Protein AF-A0A953AIZ8-F1 (afdb_monomer_lite)

Sequence (105 aa):
MPLFRRDEPVHRRLARDGGLDLESRPETLDPRPPLLETGVHGLQRPRAWDVTTAADAEGIDAAEAAFVALPDGTLLVEEGPDSSLEPLAAAVERELRPPYRARAV

Foldseek 3Di:
DDPDPPVDDPVVVVCVVVVHDPVDDPDPPPPDDPPVVPDPPPPPDPDPDPDDWDFDDPPFPDQKWKWFQAQVRDIGTPDGDPDDPVRVVVGSCVRDHDGDIDMHD

Structure (mmCIF, N/CA/C/O backbone):
data_AF-A0A953AIZ8-F1
#
_entry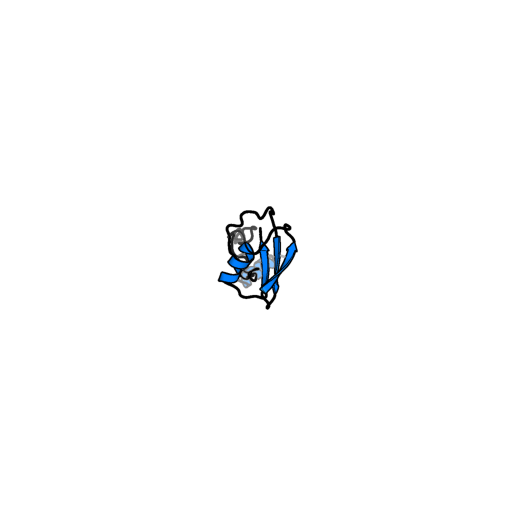.id   AF-A0A953AIZ8-F1
#
loop_
_atom_site.group_PDB
_atom_site.id
_atom_site.type_symbol
_atom_site.label_atom_id
_atom_site.label_alt_id
_atom_site.label_comp_id
_atom_site.label_asym_id
_atom_site.label_entity_id
_atom_site.label_seq_id
_atom_site.pdbx_PDB_ins_code
_atom_site.Cartn_x
_atom_site.Cartn_y
_atom_site.Cartn_z
_atom_site.occupancy
_atom_site.B_iso_or_equiv
_atom_site.auth_seq_id
_atom_site.auth_comp_id
_atom_site.auth_asym_id
_atom_site.auth_atom_id
_atom_site.pdbx_PDB_model_num
ATOM 1 N N . MET A 1 1 ? 77.995 -1.697 -50.334 1.00 39.19 1 MET A N 1
ATOM 2 C CA . MET A 1 1 ? 76.605 -2.144 -50.565 1.00 39.19 1 MET A CA 1
ATOM 3 C C . MET A 1 1 ? 75.797 -1.846 -49.317 1.00 39.19 1 MET A C 1
ATOM 5 O O . MET A 1 1 ? 76.201 -2.346 -48.272 1.00 39.19 1 MET A O 1
ATOM 9 N N . PRO A 1 2 ? 74.743 -1.014 -49.354 1.00 48.19 2 PRO A N 1
ATOM 10 C CA . PRO A 1 2 ? 73.953 -0.783 -48.158 1.00 48.19 2 PRO A CA 1
ATOM 11 C C . PRO A 1 2 ? 73.034 -1.993 -47.953 1.00 48.19 2 PRO A C 1
ATOM 13 O O . PRO A 1 2 ? 72.138 -2.262 -48.750 1.00 48.19 2 PRO A O 1
ATOM 16 N N . LEU A 1 3 ? 73.331 -2.770 -46.913 1.00 60.69 3 LEU A N 1
ATOM 17 C CA . LEU A 1 3 ? 72.465 -3.816 -46.381 1.00 60.69 3 LEU A CA 1
ATOM 18 C C . LEU A 1 3 ? 71.295 -3.128 -45.659 1.00 60.69 3 LEU A C 1
ATOM 20 O O . LEU A 1 3 ? 71.500 -2.098 -45.024 1.00 60.69 3 LEU A O 1
ATOM 24 N N . PHE A 1 4 ? 70.099 -3.714 -45.740 1.00 64.00 4 PHE A N 1
ATOM 25 C CA . PHE A 1 4 ? 68.840 -3.284 -45.099 1.00 64.00 4 PHE A CA 1
ATOM 26 C C . PHE A 1 4 ? 67.957 -2.304 -45.892 1.00 64.00 4 PHE A C 1
ATOM 28 O O . PHE A 1 4 ? 67.594 -1.230 -45.415 1.00 64.00 4 PHE A O 1
ATOM 35 N N . ARG A 1 5 ? 67.473 -2.747 -47.060 1.00 60.16 5 ARG A N 1
ATOM 36 C CA . ARG A 1 5 ? 66.169 -2.292 -47.568 1.00 60.16 5 ARG A CA 1
ATOM 37 C C . ARG A 1 5 ? 65.080 -2.990 -46.746 1.00 60.16 5 ARG A C 1
ATOM 39 O O . ARG A 1 5 ? 64.853 -4.186 -46.896 1.00 60.16 5 ARG A O 1
ATOM 46 N N . ARG A 1 6 ? 64.474 -2.282 -45.791 1.00 64.38 6 ARG A N 1
ATOM 47 C CA . ARG A 1 6 ? 63.240 -2.733 -45.130 1.00 64.38 6 ARG A CA 1
ATOM 48 C C . ARG A 1 6 ? 62.087 -2.204 -45.968 1.00 64.38 6 ARG A C 1
ATOM 50 O O . ARG A 1 6 ? 61.652 -1.082 -45.747 1.00 64.38 6 ARG A O 1
ATOM 57 N N . ASP A 1 7 ? 61.655 -2.985 -46.951 1.00 69.88 7 ASP A N 1
ATOM 58 C CA . ASP A 1 7 ? 60.667 -2.512 -47.928 1.00 69.88 7 ASP A CA 1
ATOM 59 C C . ASP A 1 7 ? 59.256 -2.343 -47.336 1.00 69.88 7 ASP A C 1
ATOM 61 O O . ASP A 1 7 ? 58.434 -1.647 -47.921 1.00 69.88 7 ASP A O 1
ATOM 65 N N . GLU A 1 8 ? 58.977 -2.860 -46.133 1.00 76.06 8 GLU A N 1
ATOM 66 C CA . GLU A 1 8 ? 57.725 -2.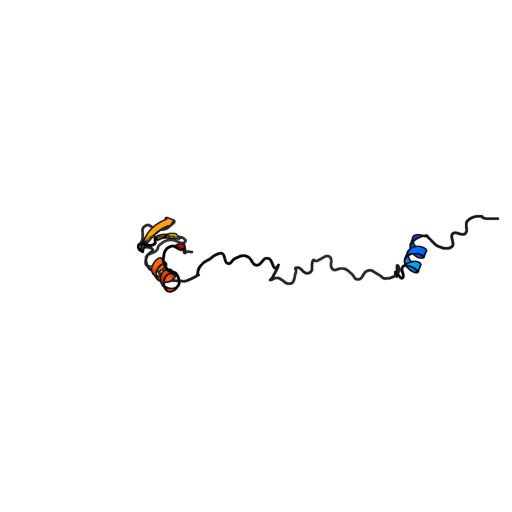566 -45.433 1.00 76.06 8 GLU A CA 1
ATOM 67 C C . GLU A 1 8 ? 57.816 -2.834 -43.915 1.00 76.06 8 GLU A C 1
ATOM 69 O O . GLU A 1 8 ? 58.366 -3.861 -43.501 1.00 76.06 8 GLU A O 1
ATOM 74 N N . PRO A 1 9 ? 57.280 -1.949 -43.050 1.00 85.38 9 PRO A N 1
ATOM 75 C CA . PRO A 1 9 ? 57.132 -2.222 -41.622 1.00 85.38 9 PRO A CA 1
ATOM 76 C C . PRO A 1 9 ? 56.258 -3.457 -41.355 1.00 85.38 9 PRO A C 1
ATOM 78 O O . PRO A 1 9 ? 55.197 -3.621 -41.953 1.00 85.38 9 PRO A O 1
ATOM 81 N N . VAL A 1 10 ? 56.657 -4.292 -40.388 1.00 84.62 10 VAL A N 1
ATOM 82 C CA . VAL A 1 10 ? 55.987 -5.571 -40.067 1.00 84.62 10 VAL A CA 1
ATOM 83 C C . VAL A 1 10 ? 54.477 -5.428 -39.831 1.00 84.62 10 VAL A C 1
ATOM 85 O O . VAL A 1 10 ? 53.718 -6.281 -40.282 1.00 84.62 10 VAL A O 1
ATOM 88 N N . HIS A 1 11 ? 54.027 -4.352 -39.179 1.00 83.12 11 HIS A N 1
ATOM 89 C CA . HIS A 1 11 ? 52.605 -4.133 -38.890 1.00 83.12 11 HIS A CA 1
ATOM 90 C C . HIS A 1 11 ? 51.750 -3.956 -40.157 1.00 83.12 11 HIS A C 1
ATOM 92 O O . HIS A 1 11 ? 50.613 -4.414 -40.180 1.00 83.12 11 HIS A O 1
ATOM 98 N N . ARG A 1 12 ? 52.296 -3.361 -41.229 1.00 87.81 12 ARG A N 1
ATOM 99 C CA . ARG A 1 12 ? 51.579 -3.208 -42.506 1.00 87.81 12 ARG A CA 1
ATOM 100 C C . ARG A 1 12 ? 51.482 -4.520 -43.269 1.00 87.81 12 ARG A C 1
ATOM 102 O O . ARG A 1 12 ? 50.422 -4.842 -43.793 1.00 87.81 12 ARG A O 1
ATOM 109 N N . ARG A 1 13 ? 52.563 -5.309 -43.261 1.00 86.75 13 ARG A N 1
ATOM 110 C CA . ARG A 1 13 ? 52.565 -6.650 -43.859 1.00 86.75 13 ARG A CA 1
ATOM 111 C C . ARG A 1 13 ? 51.505 -7.542 -43.211 1.00 86.75 13 ARG A C 1
ATOM 113 O O . ARG A 1 13 ? 50.693 -8.123 -43.913 1.00 86.75 13 ARG A O 1
ATOM 120 N N . LEU A 1 14 ? 51.477 -7.589 -41.877 1.00 90.06 14 LEU A N 1
ATOM 121 C CA . LEU A 1 14 ? 50.502 -8.395 -41.137 1.00 90.06 14 LEU A CA 1
ATOM 122 C C . LEU A 1 14 ? 49.060 -7.927 -41.357 1.00 90.06 14 LEU A C 1
ATOM 124 O O . LEU A 1 14 ? 48.167 -8.758 -41.472 1.00 90.06 14 LEU A O 1
ATOM 128 N N . ALA A 1 15 ? 48.826 -6.616 -41.437 1.00 89.81 15 ALA A N 1
ATOM 129 C CA . ALA A 1 15 ? 47.496 -6.099 -41.728 1.00 89.81 15 ALA A CA 1
ATOM 130 C C . ALA A 1 15 ? 47.024 -6.477 -43.136 1.00 89.81 15 ALA A C 1
ATOM 132 O O . ALA A 1 15 ? 45.892 -6.926 -43.288 1.00 89.81 15 ALA A O 1
ATOM 133 N N . ARG A 1 16 ? 47.905 -6.391 -44.144 1.00 87.44 16 ARG A N 1
ATOM 134 C CA . ARG A 1 16 ? 47.601 -6.844 -45.508 1.00 87.44 16 ARG A CA 1
ATOM 135 C C . ARG A 1 16 ? 47.257 -8.332 -45.543 1.00 87.44 16 ARG A C 1
ATOM 137 O O . ARG A 1 16 ? 46.232 -8.692 -46.110 1.00 87.44 16 ARG A O 1
ATOM 144 N N . ASP A 1 17 ? 48.082 -9.172 -44.922 1.00 89.00 17 ASP A N 1
ATOM 145 C CA . ASP A 1 17 ? 47.854 -10.622 -44.869 1.00 89.00 17 ASP A CA 1
ATOM 146 C C . ASP A 1 17 ? 46.539 -10.963 -44.139 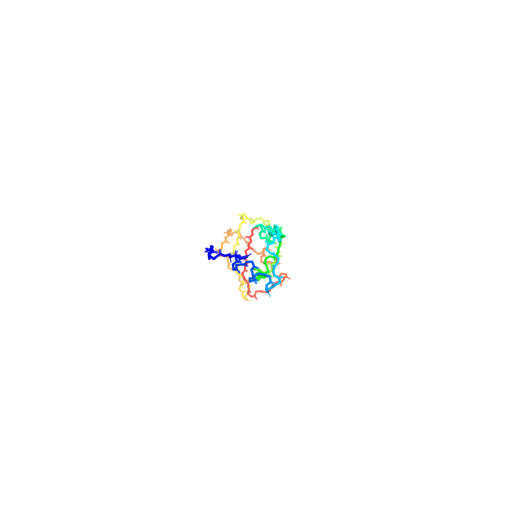1.00 89.00 17 ASP A C 1
ATOM 148 O O . ASP A 1 17 ? 45.868 -11.935 -44.479 1.00 89.00 17 ASP A O 1
ATOM 152 N N . GLY A 1 18 ? 46.145 -10.137 -43.163 1.00 90.31 18 GLY A N 1
ATOM 153 C CA . GLY A 1 18 ? 44.881 -10.243 -42.435 1.00 90.31 18 GLY A CA 1
ATOM 154 C C . GLY A 1 18 ? 43.674 -9.577 -43.106 1.00 90.31 18 GLY A C 1
ATOM 155 O O . GLY A 1 18 ? 42.597 -9.590 -42.516 1.00 90.31 18 GLY A O 1
ATOM 156 N N . GLY A 1 19 ? 43.825 -8.974 -44.292 1.00 88.44 19 GLY A N 1
ATOM 157 C CA . GLY A 1 19 ? 42.745 -8.248 -44.974 1.00 88.44 19 GLY A CA 1
ATOM 158 C C . GLY A 1 19 ? 42.259 -6.992 -44.237 1.00 88.44 19 GLY A C 1
ATOM 159 O O . GLY A 1 19 ? 41.120 -6.574 -44.428 1.00 88.44 19 GLY A O 1
ATOM 160 N N . LEU A 1 20 ? 43.095 -6.406 -43.377 1.00 84.50 20 LEU A N 1
ATOM 161 C CA . LEU A 1 20 ? 42.778 -5.228 -42.572 1.00 84.50 20 LEU A CA 1
ATOM 162 C C . LEU A 1 20 ? 43.231 -3.952 -43.292 1.00 84.50 20 LEU A C 1
ATOM 164 O O . LEU A 1 20 ? 44.407 -3.804 -43.630 1.00 84.50 20 LEU A O 1
ATOM 168 N N . ASP A 1 21 ? 42.312 -3.006 -43.479 1.00 81.94 21 ASP A N 1
ATOM 169 C CA . ASP A 1 21 ? 42.629 -1.678 -44.005 1.00 81.94 21 ASP A CA 1
ATOM 170 C C . ASP A 1 21 ? 43.106 -0.751 -42.875 1.00 81.94 21 ASP A C 1
ATOM 172 O O . ASP A 1 21 ? 42.306 -0.238 -42.095 1.00 81.94 21 ASP A O 1
ATOM 176 N N . LEU A 1 22 ? 44.421 -0.535 -42.778 1.00 76.19 22 LEU A N 1
ATOM 177 C CA . LEU A 1 22 ? 45.020 0.377 -41.790 1.00 76.19 22 LEU A CA 1
ATOM 178 C C . LEU A 1 22 ? 44.835 1.861 -42.125 1.00 76.19 22 LEU A C 1
ATOM 180 O O . LEU A 1 22 ? 45.061 2.703 -41.258 1.00 76.19 22 LEU A O 1
ATOM 184 N N . GLU A 1 23 ? 44.476 2.182 -43.367 1.00 77.25 23 GLU A N 1
ATOM 185 C CA . GLU A 1 23 ? 44.232 3.556 -43.810 1.00 77.25 23 GLU A CA 1
ATOM 186 C C . GLU A 1 23 ? 42.760 3.949 -43.605 1.00 77.25 23 GLU A C 1
ATOM 188 O O . GLU A 1 23 ? 42.404 5.128 -43.706 1.00 77.25 23 GLU A O 1
ATOM 193 N N . SER A 1 24 ? 41.905 2.977 -43.258 1.00 70.19 24 SER A N 1
ATOM 194 C CA . SER A 1 24 ? 40.540 3.241 -42.827 1.00 70.19 24 SER A CA 1
ATOM 195 C C . SER A 1 24 ? 40.567 4.102 -41.563 1.00 70.19 24 SER A C 1
ATOM 197 O O . SER A 1 24 ? 41.062 3.724 -40.498 1.00 70.19 24 SER A O 1
ATOM 199 N N . ARG A 1 25 ? 40.050 5.327 -41.686 1.00 63.94 25 ARG A N 1
ATOM 200 C CA . ARG A 1 25 ? 39.783 6.165 -40.520 1.00 63.94 25 ARG A CA 1
ATOM 201 C C . ARG A 1 25 ? 38.765 5.397 -39.676 1.00 63.94 25 ARG A C 1
ATOM 203 O O . ARG A 1 25 ? 37.740 5.018 -40.245 1.00 63.94 25 ARG A O 1
ATOM 210 N N . PRO A 1 26 ? 39.004 5.161 -38.371 1.00 63.28 26 PRO A N 1
ATOM 211 C CA . PRO A 1 26 ? 37.986 4.541 -37.543 1.00 63.28 26 PRO A CA 1
ATOM 212 C C . PRO A 1 26 ? 36.713 5.366 -37.707 1.00 63.28 26 PRO A C 1
ATOM 214 O O . PRO A 1 26 ? 36.767 6.600 -37.600 1.00 63.28 26 PRO A O 1
ATOM 217 N N . GLU A 1 27 ? 35.591 4.703 -38.011 1.00 66.19 27 GLU A N 1
ATOM 218 C CA . GLU A 1 27 ? 34.289 5.325 -37.797 1.00 66.19 27 GLU A CA 1
ATOM 219 C C . GLU A 1 27 ? 34.354 5.948 -36.409 1.00 66.19 27 GLU A C 1
ATOM 221 O O . GLU A 1 27 ? 34.849 5.319 -35.469 1.00 66.19 27 GLU A O 1
ATOM 226 N N . THR A 1 28 ? 33.988 7.223 -36.300 1.00 63.84 28 THR A N 1
ATOM 227 C CA . THR A 1 28 ? 33.956 7.901 -35.011 1.00 63.84 28 THR A CA 1
ATOM 228 C C . THR A 1 28 ? 32.983 7.133 -34.135 1.00 63.84 28 THR A C 1
ATOM 230 O O . THR A 1 28 ? 31.777 7.353 -34.213 1.00 63.84 28 THR A O 1
ATOM 233 N N . LEU A 1 29 ? 33.517 6.200 -33.346 1.00 60.50 29 LEU A N 1
ATOM 234 C CA . LEU A 1 29 ? 32.808 5.551 -32.267 1.00 60.50 29 LEU A CA 1
ATOM 235 C C . LEU A 1 29 ? 32.387 6.695 -31.368 1.00 60.50 29 LEU A C 1
ATOM 237 O O . LEU A 1 29 ? 33.237 7.379 -30.793 1.00 60.50 29 LEU A O 1
ATOM 241 N N . ASP A 1 30 ? 31.088 6.962 -31.340 1.00 66.12 30 ASP A N 1
ATOM 242 C CA . ASP A 1 30 ? 30.534 7.928 -30.417 1.00 66.12 30 ASP A CA 1
ATOM 243 C C . ASP A 1 30 ? 30.969 7.487 -29.011 1.00 66.12 30 ASP A C 1
ATOM 245 O O . ASP A 1 30 ? 30.613 6.387 -28.582 1.00 66.12 30 ASP A O 1
ATOM 249 N N . PRO A 1 31 ? 31.800 8.271 -28.297 1.00 63.53 31 PRO A N 1
ATOM 250 C CA . PRO A 1 31 ? 32.258 7.892 -26.964 1.00 63.53 31 PRO A CA 1
ATOM 251 C C . PRO A 1 31 ? 31.097 7.882 -25.967 1.00 63.53 31 PRO A C 1
ATOM 253 O O . PRO A 1 31 ? 31.248 7.405 -24.840 1.00 63.53 31 PRO A O 1
ATOM 256 N N . ARG A 1 32 ? 29.937 8.425 -26.360 1.00 64.12 32 ARG A N 1
ATOM 257 C CA . ARG A 1 32 ? 28.702 8.296 -25.609 1.00 64.12 32 ARG A CA 1
ATOM 258 C C . ARG A 1 32 ? 28.230 6.848 -25.743 1.00 64.12 32 ARG A C 1
ATOM 260 O O . ARG A 1 32 ? 28.008 6.376 -26.856 1.00 64.12 32 ARG A O 1
ATOM 267 N N . PRO A 1 33 ? 28.032 6.137 -24.626 1.00 59.84 33 PRO A N 1
ATOM 268 C CA . PRO A 1 33 ? 27.349 4.858 -24.670 1.00 59.84 33 PRO A CA 1
ATOM 269 C C . PRO A 1 33 ? 25.998 5.031 -25.389 1.00 59.84 33 PRO A C 1
ATOM 271 O O . PRO A 1 33 ? 25.362 6.075 -25.206 1.00 59.84 33 PRO A O 1
ATOM 274 N N . PRO A 1 34 ? 25.468 4.012 -26.087 1.00 57.28 34 PRO A N 1
ATOM 275 C CA . PRO A 1 34 ? 24.113 4.036 -26.657 1.00 57.28 34 PRO A CA 1
ATOM 276 C C . PRO A 1 34 ? 23.007 4.052 -25.574 1.00 57.28 34 PRO A C 1
ATOM 278 O O . PRO A 1 34 ? 21.853 3.745 -25.834 1.00 57.28 34 PRO A O 1
ATOM 281 N N . LEU A 1 35 ? 23.354 4.419 -24.337 1.00 54.34 35 LEU A N 1
ATOM 282 C CA . LEU A 1 35 ? 22.491 4.544 -23.164 1.00 54.34 35 LEU A CA 1
ATOM 283 C C . LEU A 1 35 ? 21.643 5.829 -23.185 1.00 54.34 35 LEU A C 1
ATOM 285 O O . LEU A 1 35 ? 20.913 6.075 -22.232 1.00 54.34 35 LEU A O 1
ATOM 289 N N . LEU A 1 36 ? 21.753 6.660 -24.229 1.00 53.06 36 LEU A N 1
ATOM 290 C CA . LEU A 1 36 ? 21.000 7.914 -24.360 1.00 53.06 36 LEU A CA 1
ATOM 291 C C . LEU A 1 36 ? 19.600 7.738 -24.966 1.00 53.06 36 LEU A C 1
ATOM 293 O O . LEU A 1 36 ? 18.837 8.703 -25.002 1.00 53.06 36 LEU A O 1
ATOM 297 N N . GLU A 1 37 ? 19.216 6.521 -25.367 1.00 55.84 37 GLU A N 1
ATOM 298 C CA . GLU A 1 37 ? 17.798 6.156 -25.419 1.00 55.84 37 GLU A CA 1
ATOM 299 C C . GLU A 1 37 ? 17.309 5.942 -23.982 1.00 55.84 37 GLU A C 1
ATOM 301 O O . GLU A 1 37 ? 17.276 4.839 -23.436 1.00 55.84 37 GLU A O 1
ATOM 306 N N . THR A 1 38 ? 17.003 7.057 -23.327 1.00 50.66 38 THR A N 1
ATOM 307 C CA . THR A 1 38 ? 16.412 7.106 -21.995 1.00 50.66 38 THR A CA 1
ATOM 308 C C . THR A 1 38 ? 15.168 6.214 -21.946 1.00 50.66 38 THR A C 1
ATOM 310 O O . THR A 1 38 ? 14.157 6.539 -22.566 1.00 50.66 38 THR A O 1
ATOM 313 N N . GLY A 1 39 ? 15.211 5.116 -21.182 1.00 49.50 39 GLY A N 1
ATOM 314 C CA . GLY A 1 39 ? 13.978 4.444 -20.758 1.00 49.50 39 GLY A CA 1
ATOM 315 C C . GLY A 1 39 ? 14.068 2.992 -20.296 1.00 49.50 39 GLY A C 1
ATOM 316 O O . GLY A 1 39 ? 13.307 2.620 -19.409 1.00 49.50 39 GLY A O 1
ATOM 317 N N . VAL A 1 40 ? 14.953 2.150 -20.842 1.00 57.28 40 VAL A N 1
ATOM 318 C CA . VAL A 1 40 ? 14.917 0.703 -20.531 1.00 57.28 40 VAL A CA 1
ATOM 319 C C . VAL A 1 40 ? 16.321 0.104 -20.448 1.00 57.28 40 VAL A C 1
ATOM 321 O O . VAL A 1 40 ? 16.763 -0.659 -21.302 1.00 57.28 40 VAL A O 1
ATOM 324 N N . HIS A 1 41 ? 17.046 0.408 -19.374 1.00 55.38 41 HIS A N 1
ATOM 325 C CA . HIS A 1 41 ? 18.164 -0.443 -18.962 1.00 55.38 41 HIS A CA 1
ATOM 326 C C . HIS A 1 41 ? 17.547 -1.707 -18.350 1.00 55.38 41 HIS A C 1
ATOM 328 O O . HIS A 1 41 ? 17.012 -1.654 -17.247 1.00 55.38 41 HIS A O 1
ATOM 334 N N . GLY A 1 42 ? 17.529 -2.800 -19.119 1.00 56.56 42 GLY A N 1
ATOM 335 C CA . GLY A 1 42 ? 16.742 -4.028 -18.927 1.00 56.56 42 GLY A CA 1
ATOM 336 C C . GLY A 1 42 ? 17.002 -4.875 -17.674 1.00 56.56 42 GLY A C 1
ATOM 337 O O . GLY A 1 42 ? 17.015 -6.098 -17.761 1.00 56.56 42 GLY A O 1
ATOM 338 N N . LEU A 1 43 ? 17.147 -4.267 -16.500 1.00 60.28 43 LEU A N 1
ATOM 339 C CA . LEU A 1 43 ? 16.834 -4.937 -15.246 1.00 60.28 43 LEU A CA 1
ATOM 340 C C . LEU A 1 43 ? 15.374 -4.629 -14.929 1.00 60.28 43 LEU A C 1
ATOM 342 O O . LEU A 1 43 ? 15.058 -3.581 -14.368 1.00 60.28 43 LEU A O 1
ATOM 346 N N . GLN A 1 44 ? 14.484 -5.542 -15.324 1.00 58.44 44 GLN A N 1
ATOM 347 C CA . GLN A 1 44 ? 13.109 -5.588 -14.831 1.00 58.44 44 GLN A CA 1
ATOM 348 C C . GLN A 1 44 ? 13.171 -5.589 -13.300 1.00 58.44 44 GLN A C 1
ATOM 350 O O . GLN A 1 44 ? 13.492 -6.603 -12.679 1.00 58.44 44 GLN A O 1
ATOM 355 N N . ARG A 1 45 ? 12.958 -4.423 -12.681 1.00 66.19 45 ARG A N 1
ATOM 356 C CA . ARG A 1 45 ? 12.801 -4.360 -11.234 1.00 66.19 45 ARG A CA 1
ATOM 357 C C . ARG A 1 45 ? 11.452 -4.995 -10.918 1.00 66.19 45 ARG A C 1
ATOM 359 O O . ARG A 1 45 ? 10.467 -4.606 -11.548 1.00 66.19 45 ARG A O 1
ATOM 366 N N . PRO A 1 46 ? 11.382 -5.924 -9.950 1.00 65.44 46 PRO A N 1
ATOM 367 C CA . PRO A 1 46 ? 10.100 -6.334 -9.411 1.00 65.44 46 PRO A CA 1
ATOM 368 C C . PRO A 1 46 ? 9.318 -5.078 -9.030 1.00 65.44 46 PRO A C 1
ATOM 370 O O . PRO A 1 46 ? 9.872 -4.160 -8.417 1.00 65.44 46 PRO A O 1
ATOM 373 N N . ARG A 1 47 ? 8.045 -5.021 -9.425 1.00 70.31 47 ARG A N 1
ATOM 374 C CA . ARG A 1 47 ? 7.119 -3.991 -8.949 1.00 70.31 47 ARG A CA 1
ATOM 375 C C . ARG A 1 47 ? 7.191 -3.991 -7.421 1.00 70.31 47 ARG A C 1
ATOM 377 O O . ARG A 1 47 ? 7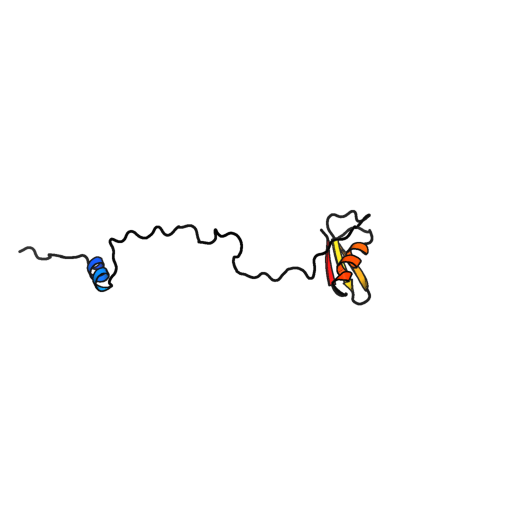.000 -5.036 -6.806 1.00 70.31 47 ARG A O 1
ATOM 384 N N . ALA A 1 48 ? 7.485 -2.835 -6.833 1.00 80.69 48 ALA A N 1
ATOM 385 C CA . ALA A 1 48 ? 7.667 -2.715 -5.387 1.00 80.69 48 ALA A CA 1
ATOM 386 C C . ALA A 1 48 ? 6.370 -2.949 -4.589 1.00 80.69 48 ALA A C 1
ATOM 388 O O . ALA A 1 48 ? 6.442 -3.196 -3.392 1.00 80.69 48 ALA A O 1
ATOM 389 N N . TRP A 1 49 ? 5.206 -2.884 -5.244 1.00 90.44 49 TRP A N 1
ATOM 390 C CA . TRP A 1 49 ? 3.905 -2.820 -4.582 1.00 90.44 49 TRP A CA 1
ATOM 391 C C . TRP A 1 49 ? 2.864 -3.726 -5.222 1.00 90.44 49 TRP A C 1
ATOM 393 O O . TRP A 1 49 ? 2.484 -3.463 -6.353 1.00 90.44 49 TRP A O 1
ATOM 403 N N . ASP A 1 50 ? 2.356 -4.703 -4.466 1.00 92.62 50 ASP A N 1
ATOM 404 C CA . ASP A 1 50 ? 0.935 -5.090 -4.358 1.00 92.62 50 ASP A CA 1
ATOM 405 C C . ASP A 1 50 ? -0.067 -4.410 -5.314 1.00 92.62 50 ASP A C 1
ATOM 407 O O . ASP A 1 50 ? -0.350 -4.799 -6.449 1.00 92.62 50 ASP A O 1
ATOM 411 N N . VAL A 1 51 ? -0.651 -3.340 -4.811 1.00 94.00 51 VAL A N 1
ATOM 412 C CA . VAL A 1 51 ? -1.512 -2.465 -5.592 1.00 94.00 51 VAL A CA 1
ATOM 413 C C . VAL A 1 51 ? -1.153 -1.031 -5.259 1.00 94.00 51 VAL A C 1
ATOM 415 O O . VAL A 1 51 ? -0.409 -0.751 -4.316 1.00 94.00 51 VAL A O 1
ATOM 418 N N . THR A 1 52 ? -1.673 -0.109 -6.052 1.00 95.38 52 THR A N 1
ATOM 419 C CA . THR A 1 52 ? -1.599 1.318 -5.771 1.00 95.38 52 THR A CA 1
ATOM 420 C C . THR A 1 52 ? -2.988 1.877 -6.000 1.00 95.38 52 THR A C 1
ATOM 422 O O . THR A 1 52 ? -3.544 1.716 -7.081 1.00 95.38 52 THR A O 1
ATOM 425 N N . THR A 1 53 ? -3.550 2.494 -4.968 1.00 95.50 53 THR A N 1
ATOM 426 C CA . THR A 1 53 ? -4.920 3.011 -4.961 1.00 95.50 53 THR A CA 1
ATOM 427 C C . THR A 1 53 ? -4.946 4.389 -4.306 1.00 95.50 53 THR A C 1
ATOM 429 O O . THR A 1 53 ? -3.954 4.814 -3.713 1.00 95.50 53 THR A O 1
ATOM 432 N N . ALA A 1 54 ? -6.069 5.086 -4.433 1.00 94.62 54 ALA A N 1
ATOM 433 C CA . ALA A 1 54 ? -6.304 6.393 -3.837 1.00 94.62 54 ALA A CA 1
ATOM 434 C C . ALA A 1 54 ? -7.661 6.397 -3.128 1.00 94.62 54 ALA A C 1
ATOM 436 O O . ALA A 1 54 ? -8.596 5.713 -3.552 1.00 94.62 54 ALA A O 1
ATOM 437 N N . ALA A 1 55 ? -7.766 7.180 -2.060 1.00 93.94 55 ALA A N 1
ATOM 438 C CA . ALA A 1 55 ? -8.982 7.327 -1.278 1.00 93.94 55 ALA A CA 1
ATOM 439 C C . ALA A 1 55 ? -9.166 8.787 -0.869 1.00 93.94 55 ALA A C 1
ATOM 441 O O . ALA A 1 55 ? -8.187 9.475 -0.579 1.00 93.94 55 ALA A O 1
ATOM 442 N N . ASP A 1 56 ? -10.419 9.227 -0.789 1.00 91.00 56 ASP A N 1
ATOM 443 C CA . ASP A 1 56 ? -10.746 10.447 -0.061 1.00 91.00 56 ASP A CA 1
ATOM 444 C C . ASP A 1 56 ? -10.619 10.155 1.437 1.00 91.00 56 ASP A C 1
ATOM 446 O O . ASP A 1 56 ? -11.341 9.327 1.995 1.00 91.00 56 ASP A O 1
ATOM 450 N N . ALA A 1 57 ? -9.654 10.812 2.072 1.00 86.25 57 ALA A N 1
ATOM 451 C CA . ALA A 1 57 ? -9.249 10.561 3.448 1.00 86.25 57 ALA A CA 1
ATOM 452 C C . ALA A 1 57 ? -9.382 11.833 4.297 1.00 86.25 57 ALA A C 1
ATOM 454 O O . ALA A 1 57 ? -8.411 12.363 4.839 1.00 86.25 57 ALA A O 1
ATOM 455 N N . GLU A 1 58 ? -10.604 12.358 4.379 1.00 87.12 58 GLU A N 1
ATOM 456 C CA . GLU A 1 58 ? -10.893 13.536 5.195 1.00 87.12 58 GLU A CA 1
ATOM 457 C C . GLU A 1 58 ? -10.616 13.248 6.682 1.00 87.12 58 GLU A C 1
ATOM 459 O O . GLU A 1 58 ? -11.013 12.212 7.215 1.00 87.12 58 GLU A O 1
ATOM 464 N N . GLY A 1 59 ? -9.912 14.159 7.359 1.00 84.00 59 GLY A N 1
ATOM 465 C CA . GLY A 1 59 ? -9.538 13.999 8.770 1.00 84.00 59 GLY A CA 1
ATOM 466 C C . GLY A 1 59 ? -8.263 13.182 9.025 1.00 84.00 59 GLY A C 1
ATOM 467 O O . GLY A 1 59 ? -7.904 12.967 10.186 1.00 84.00 59 GLY A O 1
ATOM 468 N N . ILE A 1 60 ? -7.547 12.756 7.979 1.00 89.25 60 ILE A N 1
ATOM 469 C CA . ILE A 1 60 ? -6.189 12.208 8.100 1.00 89.25 60 ILE A CA 1
ATOM 470 C C . ILE A 1 60 ? -5.189 13.349 7.902 1.00 89.25 60 ILE A C 1
ATOM 472 O O . ILE A 1 60 ? -4.874 13.729 6.779 1.00 89.25 60 ILE A O 1
ATOM 476 N N . ASP A 1 61 ? -4.705 13.914 9.008 1.00 83.94 61 ASP A N 1
ATOM 477 C CA . ASP A 1 61 ? -3.733 15.015 8.996 1.00 83.94 61 ASP A CA 1
ATOM 478 C C . ASP A 1 61 ? -2.297 14.473 9.059 1.00 83.94 61 ASP A C 1
ATOM 480 O O . ASP A 1 61 ? -1.579 14.626 10.048 1.00 83.94 61 ASP A O 1
ATOM 484 N N . ALA A 1 62 ? -1.903 13.742 8.016 1.00 85.56 62 ALA A N 1
ATOM 485 C CA . ALA A 1 62 ? -0.547 13.234 7.855 1.00 85.56 62 ALA A CA 1
ATOM 486 C C . ALA A 1 62 ? -0.162 13.168 6.379 1.00 85.56 62 ALA A C 1
ATOM 488 O O . ALA A 1 62 ? -0.965 12.778 5.536 1.00 85.56 62 ALA A O 1
ATOM 489 N N . ALA A 1 63 ? 1.091 13.517 6.086 1.00 89.88 63 ALA A N 1
ATOM 490 C CA . ALA A 1 63 ? 1.644 13.393 4.741 1.00 89.88 63 ALA A CA 1
ATOM 491 C C . ALA A 1 63 ? 1.958 11.937 4.381 1.00 89.88 63 ALA A C 1
ATOM 493 O O . ALA A 1 63 ? 1.902 11.571 3.218 1.00 89.88 63 ALA A O 1
ATOM 494 N N . GLU A 1 64 ? 2.305 11.111 5.369 1.00 94.62 64 GLU A N 1
ATOM 495 C CA . GLU A 1 64 ? 2.660 9.713 5.156 1.00 94.62 64 GLU A CA 1
ATOM 496 C C . GLU A 1 64 ? 2.131 8.851 6.308 1.00 94.62 64 GLU A C 1
ATOM 498 O O . GLU A 1 64 ? 2.048 9.305 7.453 1.00 94.62 64 GLU A O 1
ATOM 503 N N . ALA A 1 65 ? 1.789 7.598 6.011 1.00 95.88 65 ALA A N 1
ATOM 504 C CA . ALA A 1 65 ? 1.425 6.601 7.014 1.00 95.88 65 ALA A CA 1
ATOM 505 C C . ALA A 1 65 ? 1.851 5.193 6.575 1.00 95.88 65 ALA A C 1
ATOM 507 O O . ALA A 1 65 ? 1.941 4.895 5.383 1.00 95.88 65 ALA A O 1
ATOM 508 N N . ALA A 1 66 ? 2.089 4.302 7.532 1.00 97.06 66 ALA A N 1
ATOM 509 C CA . ALA A 1 66 ? 2.373 2.892 7.313 1.00 97.06 66 ALA A CA 1
ATOM 510 C C . ALA A 1 66 ? 1.526 2.040 8.260 1.00 97.06 66 ALA A C 1
ATOM 512 O O . ALA A 1 66 ? 1.476 2.290 9.465 1.00 97.06 66 ALA A O 1
ATOM 513 N N . PHE A 1 67 ? 0.861 1.025 7.715 1.00 97.25 67 PHE A N 1
ATOM 514 C CA . PHE A 1 67 ? 0.007 0.138 8.497 1.00 97.25 67 PHE A CA 1
ATOM 515 C C . PHE A 1 67 ? -0.033 -1.284 7.929 1.00 97.25 67 PHE A C 1
ATOM 517 O O . PHE A 1 67 ? 0.295 -1.536 6.765 1.00 97.25 67 PHE A O 1
ATOM 524 N N . VAL A 1 68 ? -0.444 -2.226 8.775 1.00 98.12 68 VAL A N 1
ATOM 525 C CA . VAL A 1 68 ? -0.593 -3.651 8.468 1.00 98.12 68 VAL A CA 1
ATOM 526 C C . VAL A 1 68 ? -2.024 -4.075 8.774 1.00 98.12 68 VAL A C 1
ATOM 528 O O . VAL A 1 68 ? -2.513 -3.834 9.874 1.00 98.12 68 VAL A O 1
ATOM 531 N N . ALA A 1 69 ? -2.675 -4.749 7.828 1.00 98.00 69 ALA A N 1
ATOM 532 C CA . ALA A 1 69 ? -3.935 -5.441 8.080 1.00 98.00 69 ALA A CA 1
ATOM 533 C C . ALA A 1 69 ? -3.653 -6.914 8.391 1.00 98.00 69 ALA A C 1
ATOM 535 O O . ALA A 1 69 ? -2.992 -7.611 7.613 1.00 98.00 69 ALA A O 1
ATOM 536 N N . LEU A 1 70 ? -4.141 -7.389 9.534 1.00 97.62 70 LEU A N 1
ATOM 537 C CA . LEU A 1 70 ? -4.023 -8.778 9.966 1.00 97.62 70 LEU A CA 1
ATOM 538 C C . LEU A 1 70 ? -5.158 -9.641 9.382 1.00 97.62 70 LEU A C 1
ATOM 540 O O . LEU A 1 70 ? -6.187 -9.111 8.966 1.00 97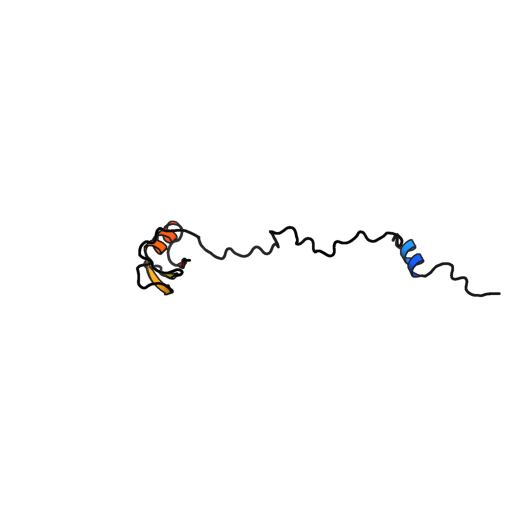.62 70 LEU A O 1
ATOM 544 N N . PRO A 1 71 ? -5.018 -10.982 9.347 1.00 97.31 71 PRO A N 1
ATOM 545 C CA . PRO A 1 71 ? -6.041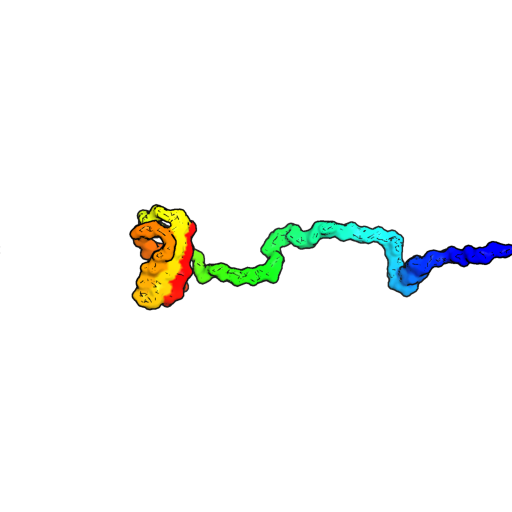 -11.866 8.776 1.00 97.31 71 PRO A CA 1
ATOM 546 C C . PRO A 1 71 ? -7.419 -11.794 9.453 1.00 97.31 71 PRO A C 1
ATOM 548 O O . PRO A 1 71 ? -8.407 -12.211 8.856 1.00 97.31 71 PRO A O 1
ATOM 551 N N . ASP A 1 72 ? -7.486 -11.307 10.692 1.00 95.69 72 ASP A N 1
ATOM 552 C CA . ASP A 1 72 ? -8.726 -11.094 11.447 1.00 95.69 72 ASP A CA 1
ATOM 553 C C . ASP A 1 72 ? -9.376 -9.723 11.179 1.00 95.69 72 ASP A C 1
ATOM 555 O O . ASP A 1 72 ? -10.430 -9.428 11.738 1.00 95.69 72 ASP A O 1
ATOM 559 N N . GLY A 1 73 ? -8.770 -8.902 10.313 1.00 93.00 73 GLY A N 1
ATOM 560 C CA . GLY A 1 73 ? -9.212 -7.545 9.995 1.00 93.00 73 GLY A CA 1
ATOM 561 C C . GLY A 1 73 ? -8.663 -6.474 10.938 1.00 93.00 73 GLY A C 1
ATOM 562 O O . GLY A 1 73 ? -8.965 -5.298 10.757 1.00 93.00 73 GLY A O 1
ATOM 563 N N . THR A 1 74 ? -7.846 -6.841 11.929 1.00 95.69 74 THR A N 1
ATOM 564 C CA . THR A 1 74 ? -7.215 -5.860 12.818 1.00 95.69 74 THR A CA 1
ATOM 565 C C . THR A 1 74 ? -6.215 -5.001 12.044 1.00 95.69 74 THR A C 1
ATOM 567 O O . THR A 1 74 ? -5.349 -5.530 11.342 1.00 95.69 74 THR A O 1
ATOM 570 N N . LEU A 1 75 ? -6.293 -3.679 12.223 1.00 96.25 75 LEU A N 1
ATOM 571 C CA . LEU A 1 75 ? -5.372 -2.713 11.628 1.00 96.25 75 LEU A CA 1
ATOM 572 C C . LEU A 1 75 ? -4.300 -2.291 12.642 1.00 96.25 75 LEU A C 1
ATOM 574 O O . LEU A 1 75 ? -4.607 -1.685 13.668 1.00 96.25 75 LEU A O 1
ATOM 578 N N . LEU A 1 76 ? -3.037 -2.599 12.353 1.00 96.50 76 LEU A N 1
ATOM 579 C CA . LEU A 1 76 ? -1.886 -2.153 13.133 1.00 96.50 76 LEU A CA 1
ATOM 580 C C . LEU A 1 76 ? -1.230 -0.961 12.435 1.00 96.50 76 LEU A C 1
ATOM 582 O O . LEU A 1 76 ? -0.659 -1.117 11.358 1.00 96.50 76 LEU A O 1
ATOM 586 N N . VAL A 1 77 ? -1.281 0.210 13.062 1.00 96.75 77 VAL A N 1
ATOM 587 C CA . VAL A 1 77 ? -0.592 1.411 12.572 1.00 96.75 77 VAL A CA 1
ATOM 588 C C . VAL A 1 77 ? 0.854 1.390 13.066 1.00 96.75 77 VAL A C 1
ATOM 590 O O . VAL A 1 77 ? 1.104 1.318 14.267 1.00 96.75 77 VAL A O 1
ATOM 593 N N . GLU A 1 78 ? 1.804 1.412 12.134 1.00 96.44 78 GLU A N 1
ATOM 594 C CA . GLU A 1 78 ? 3.242 1.469 12.424 1.00 96.44 78 GLU A CA 1
ATOM 595 C C . GLU A 1 78 ? 3.744 2.919 12.459 1.00 96.44 78 GLU A C 1
ATOM 597 O O . GLU A 1 78 ? 4.581 3.268 13.287 1.00 96.44 78 GLU A O 1
ATOM 602 N N . GLU A 1 79 ? 3.230 3.757 11.557 1.00 95.81 79 GLU A N 1
ATOM 603 C CA . GLU A 1 79 ? 3.569 5.174 11.422 1.00 95.81 79 GLU A CA 1
ATOM 604 C C . GLU A 1 79 ? 2.347 5.930 10.888 1.00 95.81 79 GLU A C 1
ATOM 606 O O . GLU A 1 79 ? 1.637 5.417 10.024 1.00 95.81 79 GLU A O 1
ATOM 611 N N . GLY A 1 80 ? 2.087 7.138 11.381 1.00 92.00 80 GLY A N 1
ATOM 612 C CA . GLY A 1 80 ? 0.956 7.947 10.934 1.00 92.00 80 GLY A CA 1
ATOM 613 C C . GLY A 1 80 ? 0.285 8.720 12.071 1.00 92.00 80 GLY A C 1
ATOM 614 O O . GLY A 1 80 ? 0.814 8.764 13.183 1.00 92.00 80 GLY A O 1
ATOM 615 N N . PRO A 1 81 ? -0.862 9.355 11.785 1.00 91.06 81 PRO A N 1
ATOM 616 C CA . PRO A 1 81 ? -1.627 10.110 12.763 1.00 91.06 81 PRO A CA 1
ATOM 617 C C . PRO A 1 81 ? -2.413 9.178 13.694 1.00 91.06 81 PRO A C 1
ATOM 619 O O . PRO A 1 81 ? -2.684 8.027 13.360 1.00 91.06 81 PRO A O 1
ATOM 622 N N . ASP A 1 82 ? -2.861 9.713 14.832 1.00 88.94 82 ASP A N 1
ATOM 623 C CA . ASP A 1 82 ? -3.752 9.001 15.764 1.00 88.94 82 ASP A CA 1
ATOM 624 C C . ASP A 1 82 ? -5.191 8.847 15.220 1.00 88.94 82 ASP A C 1
ATOM 626 O O . ASP A 1 82 ? -6.037 8.206 15.848 1.00 88.94 82 ASP A O 1
ATOM 630 N N . SER A 1 83 ? -5.504 9.469 14.076 1.00 91.25 83 SER A N 1
ATOM 631 C CA . SER A 1 83 ? -6.805 9.334 13.423 1.00 91.25 83 SER A CA 1
ATOM 632 C C . SER A 1 83 ? -6.956 7.983 12.718 1.00 91.25 83 SER A C 1
ATOM 634 O O . SER A 1 83 ? -5.990 7.282 12.419 1.00 91.25 83 SER A O 1
ATOM 636 N N . SER A 1 84 ? -8.206 7.591 12.467 1.00 91.88 84 SER A N 1
ATOM 637 C CA . SER A 1 84 ? -8.501 6.308 11.826 1.00 91.88 84 SER A CA 1
ATOM 638 C C . SER A 1 84 ? -7.969 6.264 10.391 1.00 91.88 84 SER A C 1
ATOM 640 O O . SER A 1 84 ? -8.303 7.120 9.571 1.00 91.88 84 SER A O 1
ATOM 642 N N . LEU A 1 85 ? -7.198 5.219 10.073 1.00 95.00 85 LEU A N 1
ATOM 643 C CA . LEU A 1 85 ? -6.729 4.913 8.716 1.00 95.00 85 LEU A CA 1
ATOM 644 C C . LEU A 1 85 ? -7.671 3.956 7.960 1.00 95.00 85 LEU A C 1
ATOM 646 O O . LEU A 1 85 ? -7.342 3.499 6.864 1.00 95.00 85 LEU A O 1
ATOM 650 N N . GLU A 1 86 ? -8.852 3.658 8.512 1.00 94.06 86 GLU A N 1
ATOM 651 C CA . GLU A 1 86 ? -9.854 2.782 7.888 1.00 94.06 86 GLU A CA 1
ATOM 652 C C . GLU A 1 86 ? -10.224 3.172 6.445 1.00 94.06 86 GLU A C 1
ATOM 654 O O . GLU A 1 86 ? -10.336 2.261 5.624 1.00 94.06 86 GLU A O 1
ATOM 659 N N . PRO A 1 87 ? -10.365 4.462 6.064 1.00 95.25 87 PRO A N 1
ATOM 660 C CA . PRO A 1 87 ? -10.651 4.822 4.673 1.00 95.25 87 PRO A CA 1
ATOM 661 C C . PRO A 1 87 ? -9.563 4.355 3.695 1.00 95.25 87 PRO A C 1
ATOM 663 O O . PRO A 1 87 ? -9.868 3.928 2.579 1.00 95.25 87 PRO A O 1
ATOM 666 N N . LEU A 1 88 ? -8.296 4.387 4.125 1.00 95.75 88 LEU A N 1
ATOM 667 C CA . LEU A 1 88 ? -7.156 3.929 3.329 1.00 95.75 88 LEU A CA 1
ATOM 668 C C . LEU A 1 88 ? -7.143 2.400 3.225 1.00 95.75 88 LEU A C 1
ATOM 670 O O . LEU A 1 88 ? -6.964 1.857 2.135 1.00 95.75 88 LEU A O 1
ATOM 674 N N . ALA A 1 89 ? -7.383 1.707 4.342 1.00 96.19 89 ALA A N 1
ATOM 675 C CA . ALA A 1 89 ? -7.497 0.250 4.373 1.00 96.19 89 ALA A CA 1
ATOM 676 C C . ALA A 1 89 ? -8.641 -0.243 3.472 1.00 96.19 89 ALA A C 1
ATOM 678 O O . ALA A 1 89 ? -8.440 -1.115 2.629 1.00 96.19 89 ALA A O 1
ATOM 679 N N . ALA A 1 90 ? -9.811 0.396 3.555 1.00 95.75 90 ALA A N 1
ATOM 680 C CA . ALA A 1 90 ? -10.968 0.077 2.727 1.00 95.75 90 ALA A CA 1
ATOM 681 C C . ALA A 1 90 ? -10.674 0.225 1.225 1.00 95.75 90 ALA A C 1
ATOM 683 O O . ALA A 1 90 ? -11.168 -0.565 0.422 1.00 95.75 90 ALA A O 1
ATOM 684 N N . ALA A 1 91 ? -9.861 1.207 0.824 1.00 97.00 91 ALA A N 1
ATOM 685 C CA . ALA A 1 91 ? -9.467 1.374 -0.572 1.00 97.00 91 ALA A CA 1
ATOM 686 C C . ALA A 1 91 ? -8.537 0.255 -1.060 1.00 97.00 91 ALA A C 1
ATOM 688 O O . ALA A 1 91 ? -8.725 -0.242 -2.172 1.00 97.00 91 ALA A O 1
ATOM 689 N N . VAL A 1 92 ? -7.575 -0.176 -0.235 1.00 97.25 92 VAL A N 1
ATOM 690 C CA . VAL A 1 92 ? -6.698 -1.320 -0.543 1.00 97.25 92 VAL A CA 1
ATOM 691 C C . VAL A 1 92 ? -7.510 -2.614 -0.617 1.00 97.25 92 VAL A C 1
ATOM 693 O O . VAL A 1 92 ? -7.303 -3.434 -1.515 1.00 97.25 92 VAL A O 1
ATOM 696 N N . GLU A 1 93 ? -8.487 -2.773 0.274 1.00 96.94 93 GLU A N 1
ATOM 697 C CA . GLU A 1 93 ? -9.283 -3.997 0.405 1.00 96.94 93 GLU A CA 1
ATOM 698 C C . GLU A 1 93 ? -10.276 -4.249 -0.733 1.00 96.94 93 GLU A C 1
ATOM 700 O O . GLU A 1 93 ? -10.830 -5.342 -0.872 1.00 96.94 93 GLU A O 1
ATOM 705 N N . ARG A 1 94 ? -10.448 -3.266 -1.618 1.00 96.94 94 ARG A N 1
ATOM 706 C CA . ARG A 1 94 ? -11.153 -3.453 -2.891 1.00 96.94 94 ARG A CA 1
ATOM 707 C C . ARG A 1 94 ? -10.376 -4.327 -3.872 1.00 96.94 94 ARG A C 1
ATOM 709 O O . ARG A 1 94 ? -10.987 -4.879 -4.785 1.00 96.94 94 ARG A O 1
ATOM 716 N N . GLU A 1 95 ? -9.061 -4.446 -3.700 1.00 97.12 95 GLU A N 1
ATOM 717 C CA . GLU A 1 95 ? -8.172 -5.168 -4.617 1.00 97.12 95 GLU A CA 1
ATOM 718 C C . GLU A 1 95 ? -7.372 -6.286 -3.938 1.00 97.12 95 GLU A C 1
ATOM 720 O O . GLU A 1 95 ? -7.091 -7.313 -4.560 1.00 97.12 95 GLU A O 1
ATOM 725 N N . LEU A 1 96 ? -7.026 -6.121 -2.659 1.00 96.25 96 LEU A N 1
ATOM 726 C CA . LEU A 1 96 ? -6.278 -7.097 -1.868 1.00 96.25 96 LEU A CA 1
ATOM 727 C C . LEU A 1 96 ? -7.093 -7.564 -0.666 1.00 96.25 96 LEU A C 1
ATOM 729 O O . LEU A 1 96 ? -7.916 -6.841 -0.134 1.00 96.25 96 LEU A O 1
ATOM 733 N N . ARG A 1 97 ? -6.854 -8.787 -0.200 1.00 96.44 97 ARG A N 1
ATOM 734 C CA . ARG A 1 97 ? -7.426 -9.261 1.069 1.00 96.44 97 ARG A CA 1
ATOM 735 C C . ARG A 1 97 ? -6.333 -9.268 2.133 1.00 96.44 97 ARG A C 1
ATOM 737 O O . ARG A 1 97 ? -5.188 -9.547 1.771 1.00 96.44 97 ARG A O 1
ATOM 744 N N . PRO A 1 98 ? -6.656 -9.034 3.416 1.00 97.19 98 PRO A N 1
ATOM 745 C CA . PRO A 1 98 ? -5.702 -9.262 4.490 1.00 97.19 98 PRO A CA 1
ATOM 746 C C . PRO A 1 98 ? -5.143 -10.702 4.462 1.00 97.19 98 PRO A C 1
ATOM 748 O O . PRO A 1 98 ? -5.866 -11.635 4.090 1.00 97.19 98 PRO A O 1
ATOM 751 N N . PRO A 1 99 ? -3.876 -10.916 4.864 1.00 97.69 99 PRO A N 1
ATOM 752 C CA . PRO A 1 99 ? -2.963 -9.913 5.404 1.00 97.69 99 PRO A CA 1
ATOM 753 C C . PRO A 1 99 ? -2.204 -9.124 4.328 1.00 97.69 99 PRO A C 1
ATOM 755 O O . PRO A 1 99 ? -1.801 -9.677 3.305 1.00 97.69 99 PRO A O 1
ATOM 758 N N . TYR A 1 100 ? -1.940 -7.846 4.600 1.00 97.31 100 TYR A N 1
ATOM 759 C CA . TYR A 1 100 ? -1.087 -6.996 3.764 1.00 97.31 100 TYR A CA 1
ATOM 760 C C . TYR A 1 100 ? -0.398 -5.905 4.590 1.00 97.31 100 TYR A C 1
ATOM 762 O O . TYR A 1 100 ? -0.807 -5.596 5.709 1.00 97.31 100 TYR A O 1
ATOM 770 N N . ARG A 1 101 ? 0.643 -5.301 4.011 1.00 97.25 101 ARG A N 1
ATOM 771 C CA . ARG A 1 101 ? 1.294 -4.086 4.516 1.00 97.25 101 ARG A CA 1
ATOM 772 C C . ARG A 1 101 ? 1.145 -2.979 3.481 1.00 97.25 101 ARG A C 1
ATOM 774 O O . ARG A 1 101 ? 1.362 -3.231 2.297 1.00 97.25 101 ARG A O 1
ATOM 781 N N . ALA A 1 102 ? 0.794 -1.779 3.924 1.00 97.31 102 ALA A N 1
ATOM 782 C CA . ALA A 1 102 ? 0.542 -0.632 3.062 1.00 97.31 102 ALA A CA 1
ATOM 783 C C . ALA A 1 102 ? 1.335 0.599 3.518 1.00 97.31 102 ALA A C 1
ATOM 785 O O . ALA A 1 102 ? 1.656 0.753 4.698 1.00 97.31 102 ALA A O 1
ATOM 786 N N . ARG A 1 103 ? 1.635 1.479 2.558 1.00 96.88 103 ARG A N 1
ATOM 787 C CA . ARG A 1 103 ? 2.177 2.820 2.788 1.00 96.88 103 ARG A CA 1
ATOM 788 C C . ARG A 1 103 ? 1.284 3.833 2.079 1.00 96.88 103 ARG A C 1
ATOM 790 O O . ARG A 1 103 ? 0.978 3.641 0.905 1.00 96.88 103 ARG A O 1
ATOM 797 N N . ALA A 1 104 ? 0.900 4.883 2.788 1.00 94.75 104 ALA A N 1
ATOM 798 C CA . ALA A 1 104 ? 0.222 6.056 2.257 1.00 94.75 104 ALA A CA 1
ATOM 799 C C . ALA A 1 104 ? 1.209 7.225 2.176 1.00 94.75 104 ALA A C 1
ATOM 801 O O . ALA A 1 104 ? 2.093 7.334 3.031 1.00 94.75 104 ALA A O 1
ATOM 802 N N . VAL A 1 105 ? 1.066 8.038 1.130 1.00 92.12 105 VAL A N 1
ATOM 803 C CA . VAL A 1 105 ? 1.878 9.218 0.790 1.00 92.12 105 VAL A CA 1
ATOM 804 C C . VAL A 1 105 ? 1.000 10.295 0.160 1.00 92.12 105 VAL A C 1
ATOM 806 O O . VAL A 1 105 ? -0.118 9.927 -0.274 1.00 92.12 105 VAL A O 1
#

Secondary structure (DSSP, 8-state):
-------S-HHHHHHHHTT--TTS------SS-GGGSTT--S--PPPS-S-------TT---S-EEEEE-TTS-EEEEES-SS--HHHHHHHTTT--SSEEEEE-

Radius of gyration: 33.6 Å; chains: 1; bounding box: 88×27×66 Å

pLDDT: mean 82.56, std 15.82, range [39.19, 98.12]